Protein AF-A0A4Y9XQF3-F1 (afdb_monomer_lite)

Radius of gyration: 12.04 Å; chains: 1; bounding box: 31×19×31 Å

Structure (mmCIF, N/CA/C/O backbone):
data_AF-A0A4Y9XQF3-F1
#
_entry.id   AF-A0A4Y9XQF3-F1
#
loop_
_atom_site.group_PDB
_atom_site.id
_atom_site.type_symbol
_atom_site.label_atom_id
_atom_site.label_alt_id
_atom_site.label_comp_id
_atom_site.label_asym_id
_atom_site.label_entity_id
_atom_site.label_seq_id
_atom_site.pdbx_PDB_ins_code
_atom_site.Cartn_x
_atom_site.Cartn_y
_atom_site.Cartn_z
_atom_site.occupancy
_atom_site.B_iso_or_equiv
_atom_site.auth_seq_id
_atom_site.auth_comp_id
_atom_site.auth_asym_id
_atom_site.auth_atom_id
_atom_site.pdbx_PDB_model_num
ATOM 1 N N . MET A 1 1 ? -15.144 5.310 0.354 1.00 84.75 1 MET A N 1
ATOM 2 C C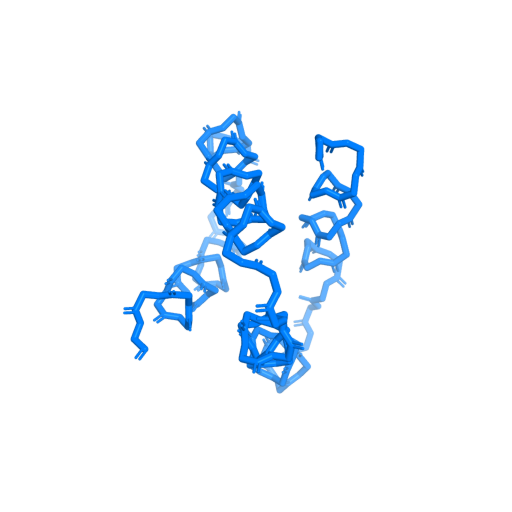A . MET A 1 1 ? -13.709 5.208 0.710 1.00 84.75 1 MET A CA 1
ATOM 3 C C . MET A 1 1 ? -12.794 5.303 -0.517 1.00 84.75 1 MET A C 1
ATOM 5 O O . MET A 1 1 ? -11.601 5.524 -0.362 1.00 84.75 1 MET A O 1
ATOM 9 N N . ASP A 1 2 ? -13.342 5.245 -1.732 1.00 88.75 2 ASP A N 1
ATOM 10 C CA . ASP A 1 2 ? -12.616 5.228 -3.009 1.00 88.75 2 ASP A CA 1
ATOM 11 C C . ASP A 1 2 ? -11.625 6.365 -3.222 1.00 88.75 2 ASP A C 1
ATOM 13 O O . ASP A 1 2 ? -10.503 6.120 -3.647 1.00 88.75 2 ASP A O 1
ATOM 17 N N . LYS A 1 3 ? -12.014 7.613 -2.930 1.00 95.38 3 LYS A N 1
ATOM 18 C CA . LYS A 1 3 ? -11.119 8.767 -3.119 1.00 95.38 3 LYS A CA 1
ATOM 19 C C . LYS A 1 3 ? -9.884 8.674 -2.220 1.00 95.38 3 LYS A C 1
ATOM 21 O O . LYS A 1 3 ? -8.779 8.930 -2.686 1.00 95.38 3 LYS A O 1
ATOM 26 N N . LEU A 1 4 ? -10.083 8.272 -0.961 1.00 96.69 4 LEU A N 1
ATOM 27 C CA . LEU A 1 4 ? -9.003 8.078 0.005 1.00 96.69 4 LEU A CA 1
ATOM 28 C C . LEU A 1 4 ? -8.056 6.980 -0.476 1.00 96.69 4 LEU A C 1
ATOM 30 O O . LEU A 1 4 ? -6.858 7.213 -0.602 1.00 96.69 4 LEU A O 1
ATOM 34 N N . TRP A 1 5 ? -8.599 5.809 -0.806 1.00 97.69 5 TRP A N 1
ATOM 35 C CA . TRP A 1 5 ? -7.775 4.677 -1.215 1.00 97.69 5 TRP A CA 1
ATOM 36 C C . TRP A 1 5 ? -7.099 4.861 -2.562 1.00 97.69 5 TRP A C 1
ATOM 38 O O . TRP A 1 5 ? -5.969 4.418 -2.721 1.00 97.69 5 TRP A O 1
ATOM 48 N N . LYS A 1 6 ? -7.716 5.583 -3.500 1.00 97.12 6 LYS A N 1
ATOM 49 C CA . LYS A 1 6 ? -7.033 6.017 -4.719 1.00 97.12 6 LYS A CA 1
ATOM 50 C C . LYS A 1 6 ? -5.826 6.895 -4.377 1.00 97.12 6 LYS A C 1
ATOM 52 O O . LYS A 1 6 ? -4.744 6.667 -4.903 1.00 97.12 6 LYS A O 1
ATOM 57 N N . GLY A 1 7 ? -5.985 7.849 -3.457 1.00 98.06 7 GLY A N 1
ATOM 58 C CA . GLY A 1 7 ? -4.878 8.669 -2.960 1.00 98.06 7 GLY A CA 1
ATOM 59 C C . GLY A 1 7 ? -3.753 7.835 -2.339 1.00 98.06 7 GLY A C 1
ATOM 60 O O . GLY A 1 7 ? -2.599 7.984 -2.730 1.00 98.06 7 GLY A O 1
ATOM 61 N N . ILE A 1 8 ? -4.087 6.908 -1.436 1.00 97.94 8 ILE A N 1
ATOM 62 C CA . ILE A 1 8 ? -3.115 6.010 -0.788 1.00 97.94 8 ILE A CA 1
ATOM 63 C C . ILE A 1 8 ? -2.417 5.111 -1.818 1.00 97.94 8 ILE A C 1
ATOM 65 O O . ILE A 1 8 ? -1.196 4.972 -1.788 1.00 97.94 8 ILE A O 1
ATOM 69 N N . PHE A 1 9 ? -3.166 4.543 -2.766 1.00 98.31 9 PHE A N 1
ATOM 70 C CA . PHE A 1 9 ? -2.624 3.678 -3.811 1.00 98.31 9 PHE A CA 1
ATOM 71 C C . PHE A 1 9 ? -1.561 4.402 -4.643 1.00 98.31 9 PHE A C 1
ATOM 73 O O . PHE A 1 9 ? -0.473 3.861 -4.841 1.00 98.31 9 PHE A O 1
ATOM 80 N N . TYR A 1 10 ? -1.837 5.637 -5.079 1.00 97.81 10 TYR A N 1
ATOM 81 C CA . TYR A 1 10 ? -0.876 6.430 -5.850 1.00 97.81 10 TYR A CA 1
ATOM 82 C C . TYR A 1 10 ? 0.232 7.053 -4.981 1.00 97.81 10 TYR A C 1
ATOM 84 O O . TYR A 1 10 ? 1.339 7.266 -5.471 1.00 97.81 10 TYR A O 1
ATOM 92 N N . CYS A 1 11 ? 0.008 7.268 -3.683 1.00 97.88 11 CYS A N 1
ATOM 93 C CA . CYS A 1 11 ? 1.084 7.594 -2.741 1.00 97.88 11 CYS A CA 1
ATOM 94 C C . CYS A 1 11 ? 2.109 6.447 -2.665 1.00 97.88 11 CYS A C 1
ATOM 96 O O . CYS A 1 11 ? 3.313 6.659 -2.827 1.00 97.88 11 CYS A O 1
ATOM 98 N N . PHE A 1 12 ? 1.629 5.209 -2.532 1.00 98.12 12 PHE A N 1
ATOM 99 C CA . PHE A 1 12 ? 2.484 4.027 -2.546 1.00 98.12 12 PHE A CA 1
ATOM 100 C C . PHE A 1 12 ? 3.125 3.794 -3.926 1.00 98.12 12 PHE A C 1
ATOM 102 O O . PHE A 1 12 ? 4.294 3.407 -4.018 1.00 98.12 12 PHE A O 1
ATOM 109 N N . TRP A 1 13 ? 2.414 4.119 -5.012 1.00 98.19 13 TRP A N 1
ATOM 110 C CA . TRP A 1 13 ? 2.935 4.081 -6.384 1.00 98.19 13 TRP A CA 1
ATOM 111 C C . TRP A 1 13 ? 4.198 4.932 -6.562 1.00 98.19 13 TRP A C 1
ATOM 113 O O . TRP A 1 13 ? 5.138 4.472 -7.211 1.00 98.19 13 TRP A O 1
ATOM 123 N N . MET A 1 14 ? 4.239 6.121 -5.955 1.00 98.00 14 MET A N 1
ATOM 124 C CA . MET A 1 14 ? 5.361 7.070 -6.044 1.00 98.00 14 MET A CA 1
ATOM 125 C C . MET A 1 14 ? 6.496 6.792 -5.041 1.00 98.00 14 MET A C 1
ATOM 127 O O . MET A 1 14 ? 7.513 7.481 -5.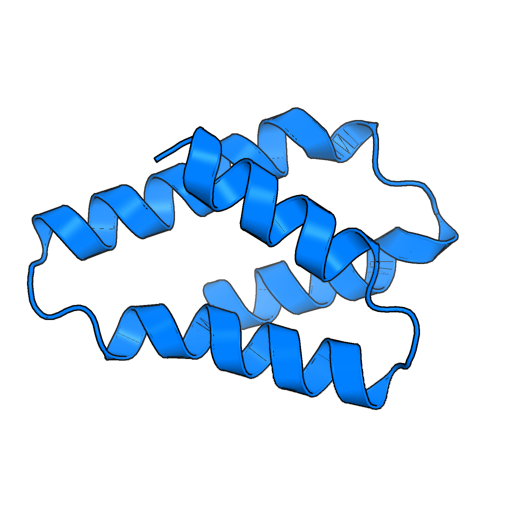048 1.00 98.00 14 MET A O 1
ATOM 131 N N . SER A 1 15 ? 6.355 5.788 -4.169 1.00 96.94 15 SER A N 1
ATOM 132 C CA . SER A 1 15 ? 7.435 5.375 -3.265 1.00 96.94 15 SER A CA 1
ATOM 133 C C . SER A 1 15 ? 8.429 4.458 -3.977 1.00 96.94 15 SER A C 1
ATOM 135 O O . SER A 1 15 ? 8.142 3.280 -4.204 1.00 96.94 15 SER A O 1
ATOM 137 N N . ASP A 1 16 ? 9.609 4.981 -4.309 1.00 95.81 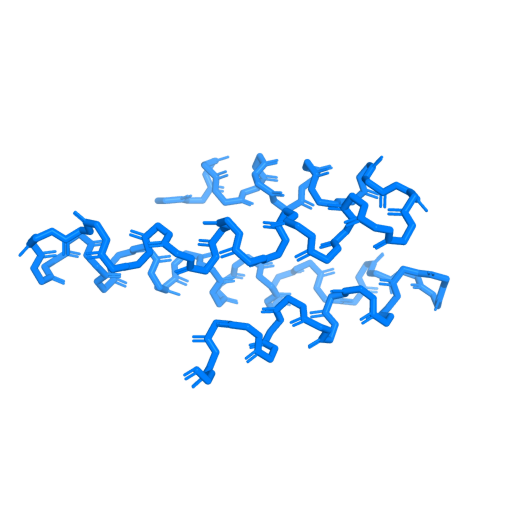16 ASP A N 1
ATOM 138 C CA . ASP A 1 16 ? 10.621 4.249 -5.090 1.00 95.81 16 ASP A CA 1
ATOM 139 C C . ASP A 1 16 ? 11.766 3.663 -4.248 1.00 95.81 16 ASP A C 1
ATOM 141 O O . ASP A 1 16 ? 12.404 2.694 -4.654 1.00 95.81 16 ASP A O 1
ATOM 145 N N . LYS A 1 17 ? 12.028 4.210 -3.054 1.00 97.25 17 LYS A N 1
ATOM 146 C CA . LYS A 1 17 ? 13.116 3.730 -2.188 1.00 97.25 17 LYS A CA 1
ATOM 147 C C . LYS A 1 17 ? 12.674 2.488 -1.396 1.00 97.25 17 LYS A C 1
ATOM 149 O O . LYS A 1 17 ? 11.671 2.585 -0.691 1.00 97.25 17 LYS A O 1
ATOM 154 N N . PRO A 1 18 ? 13.429 1.370 -1.409 1.00 96.88 18 PRO A N 1
ATOM 155 C CA . PRO A 1 18 ? 13.012 0.125 -0.755 1.00 96.88 18 PRO A CA 1
ATOM 156 C C . PRO A 1 18 ? 12.669 0.253 0.735 1.00 96.88 18 PRO A C 1
ATOM 158 O O . PRO A 1 18 ? 11.655 -0.280 1.170 1.00 96.88 18 PRO A O 1
ATOM 161 N N . LEU A 1 19 ? 13.470 0.989 1.515 1.00 97.81 19 LEU A N 1
ATOM 162 C CA . LEU A 1 19 ? 13.192 1.198 2.944 1.00 97.81 19 LEU A CA 1
ATOM 163 C C . LEU A 1 19 ? 11.902 2.000 3.155 1.00 97.81 19 LEU A C 1
ATOM 165 O O . LEU A 1 19 ? 11.051 1.604 3.938 1.00 97.81 19 LEU A O 1
ATOM 169 N N . VAL A 1 20 ? 11.698 3.051 2.355 1.00 97.94 20 VAL A N 1
ATOM 170 C CA . VAL A 1 20 ? 10.474 3.865 2.402 1.00 97.94 20 VAL A CA 1
ATOM 171 C C . VAL A 1 20 ? 9.246 3.029 2.044 1.00 97.94 20 VAL A C 1
ATOM 173 O O . VAL A 1 20 ? 8.207 3.172 2.672 1.00 97.94 20 VAL A O 1
ATOM 176 N N . GLN A 1 21 ? 9.354 2.124 1.066 1.00 98.12 21 GLN A N 1
ATOM 177 C CA . GLN A 1 21 ? 8.261 1.211 0.721 1.00 98.12 21 GLN A CA 1
ATOM 178 C C . GLN A 1 21 ? 7.905 0.285 1.892 1.00 98.12 21 GLN A C 1
ATOM 180 O O . GLN A 1 21 ? 6.725 0.048 2.138 1.00 98.12 21 GLN A O 1
ATOM 185 N N . GLN A 1 22 ? 8.906 -0.252 2.598 1.00 98.00 22 GLN A N 1
ATOM 186 C CA . GLN A 1 22 ? 8.696 -1.149 3.740 1.00 98.00 22 GLN A CA 1
ATOM 187 C C . GLN A 1 22 ? 8.056 -0.423 4.924 1.00 98.00 22 GLN A C 1
ATOM 189 O O . GLN A 1 22 ? 7.083 -0.931 5.494 1.00 98.00 22 GLN A O 1
ATOM 194 N N . ASP A 1 23 ? 8.569 0.761 5.253 1.00 98.25 23 ASP A N 1
ATOM 195 C CA . ASP A 1 23 ? 8.053 1.593 6.337 1.00 98.25 23 ASP A CA 1
ATOM 196 C C . ASP A 1 23 ? 6.622 2.036 6.029 1.00 98.25 23 ASP A C 1
ATOM 198 O O . ASP A 1 23 ? 5.720 1.791 6.827 1.00 98.25 23 ASP A O 1
ATOM 202 N N . LEU A 1 24 ? 6.373 2.557 4.821 1.00 98.19 24 LEU A N 1
ATOM 203 C CA . LEU A 1 24 ? 5.045 3.004 4.405 1.00 98.19 24 LEU A CA 1
ATOM 204 C C . LEU A 1 24 ? 4.031 1.855 4.371 1.00 98.19 24 LEU A C 1
ATOM 206 O O . LEU A 1 24 ? 2.897 2.024 4.806 1.00 98.19 24 LEU A O 1
ATOM 210 N N . ALA A 1 25 ? 4.409 0.667 3.889 1.00 98.19 25 ALA A N 1
ATOM 211 C CA . ALA A 1 25 ? 3.509 -0.488 3.913 1.00 98.19 25 ALA A CA 1
ATOM 212 C C . ALA A 1 25 ? 3.146 -0.906 5.348 1.00 98.19 25 ALA A C 1
ATOM 214 O O . ALA A 1 25 ? 2.012 -1.311 5.603 1.00 98.19 25 ALA A O 1
ATOM 215 N N . THR A 1 26 ? 4.098 -0.795 6.277 1.00 97.75 26 THR A N 1
ATOM 216 C CA . THR A 1 26 ? 3.889 -1.098 7.699 1.00 97.75 26 THR A CA 1
ATOM 217 C C . THR A 1 26 ? 3.012 -0.040 8.365 1.00 97.75 26 THR A C 1
ATOM 219 O O . THR A 1 26 ? 2.081 -0.391 9.084 1.00 97.75 26 THR A O 1
ATOM 222 N N . GLU A 1 27 ? 3.246 1.240 8.078 1.00 97.81 27 GLU A N 1
ATOM 223 C CA . GLU A 1 27 ? 2.436 2.354 8.575 1.00 97.81 27 GLU A CA 1
ATOM 224 C C . GLU A 1 27 ? 0.984 2.246 8.094 1.00 97.81 27 GLU A C 1
ATOM 226 O O . GLU A 1 27 ? 0.058 2.295 8.903 1.00 97.81 27 GLU A O 1
ATOM 231 N N . LEU A 1 28 ? 0.776 2.007 6.793 1.00 97.56 28 LEU A N 1
ATOM 232 C CA . LEU A 1 28 ? -0.557 1.858 6.208 1.00 97.56 28 LEU A CA 1
ATOM 233 C C . LEU A 1 28 ? -1.330 0.682 6.812 1.00 97.56 28 LEU A C 1
ATOM 235 O O . LEU A 1 28 ? -2.516 0.825 7.105 1.00 97.56 28 LEU A O 1
ATOM 239 N N . ALA A 1 29 ? -0.677 -0.464 7.014 1.00 96.81 29 ALA A N 1
ATOM 240 C CA . ALA A 1 29 ? -1.298 -1.603 7.687 1.00 96.81 29 ALA A CA 1
ATOM 241 C C . ALA A 1 29 ? -1.579 -1.302 9.167 1.00 96.81 29 ALA A C 1
ATOM 243 O O . ALA A 1 29 ? -2.642 -1.649 9.678 1.00 96.81 29 ALA A O 1
ATOM 244 N N . GLY A 1 30 ? -0.678 -0.582 9.840 1.00 97.06 30 GLY A N 1
ATOM 245 C CA . GLY A 1 30 ? -0.835 -0.155 11.229 1.00 97.06 30 GLY A CA 1
ATOM 246 C C . GLY A 1 30 ? -2.067 0.721 11.473 1.00 97.06 30 GLY A C 1
ATOM 247 O O . GLY A 1 30 ? -2.646 0.651 12.557 1.00 97.06 30 GLY A O 1
ATOM 248 N N . ILE A 1 31 ? -2.543 1.470 10.467 1.00 96.31 31 ILE A N 1
ATOM 249 C CA . ILE A 1 31 ? -3.791 2.253 10.561 1.00 96.31 31 ILE A CA 1
ATOM 250 C C . ILE A 1 31 ? -4.965 1.362 10.982 1.00 96.31 31 ILE A C 1
ATOM 252 O O . ILE A 1 31 ? -5.782 1.791 11.798 1.00 96.31 31 ILE A O 1
ATOM 256 N N . LEU A 1 32 ? -5.025 0.114 10.503 1.00 94.62 32 LEU A N 1
ATOM 257 C CA . LEU A 1 32 ? -6.078 -0.841 10.864 1.00 94.62 32 LEU A CA 1
ATOM 258 C C . LEU A 1 32 ? -6.202 -1.043 12.377 1.00 94.62 32 LEU A C 1
ATOM 260 O O . LEU A 1 32 ? -7.314 -1.182 12.879 1.00 94.62 32 LEU A O 1
ATOM 264 N N . LEU A 1 33 ? -5.078 -1.010 13.096 1.00 94.38 33 LEU A N 1
ATOM 265 C CA . LEU A 1 33 ? -5.015 -1.215 14.545 1.00 94.38 33 LEU A CA 1
ATOM 266 C C . LEU A 1 33 ? -5.446 0.022 15.341 1.00 94.38 33 LEU A C 1
ATOM 268 O O . LEU A 1 33 ? -5.742 -0.076 16.529 1.00 94.38 33 LEU A O 1
ATOM 272 N N . THR A 1 34 ? -5.485 1.189 14.698 1.00 96.81 34 THR A N 1
ATOM 273 C CA . THR A 1 34 ? -5.892 2.457 15.327 1.00 96.81 34 THR A CA 1
ATOM 274 C C . THR A 1 34 ? -7.391 2.728 15.203 1.00 96.81 34 THR A C 1
ATOM 276 O O . THR A 1 34 ? -7.938 3.557 15.932 1.00 96.81 34 THR A O 1
ATOM 279 N N . ILE A 1 35 ? -8.080 2.031 14.292 1.00 96.31 35 ILE A N 1
ATOM 280 C CA . ILE A 1 35 ? -9.512 2.212 14.058 1.00 96.31 35 ILE A CA 1
ATOM 281 C C . ILE A 1 35 ? -10.311 1.455 15.124 1.00 96.31 35 ILE A C 1
ATOM 283 O O . ILE A 1 35 ? -10.360 0.230 15.138 1.00 96.31 35 ILE A O 1
ATOM 287 N N . THR A 1 36 ? -11.010 2.194 15.984 1.00 96.56 36 THR A N 1
ATOM 288 C CA . THR A 1 36 ? -11.813 1.624 17.082 1.00 96.56 36 THR A CA 1
ATOM 289 C C . THR A 1 36 ? -13.226 1.212 16.665 1.00 96.56 36 THR A C 1
ATOM 291 O O . THR A 1 36 ? -13.826 0.333 17.278 1.00 96.56 36 THR A O 1
ATOM 294 N N . SER A 1 37 ? -13.783 1.835 15.623 1.00 97.88 37 SER A N 1
ATOM 295 C CA . SER A 1 37 ? -15.118 1.507 15.116 1.00 97.88 37 SER A CA 1
ATOM 296 C C . SER A 1 37 ? -15.057 0.342 14.134 1.00 97.88 37 SER A C 1
ATOM 298 O O . SER A 1 37 ? -14.466 0.463 13.060 1.00 97.88 37 SER A O 1
ATOM 300 N N . THR A 1 38 ? -15.763 -0.749 14.438 1.00 97.12 38 THR A N 1
ATOM 301 C CA . THR A 1 38 ? -15.884 -1.916 13.549 1.00 97.12 38 THR A CA 1
ATOM 302 C C . THR A 1 38 ? -16.388 -1.533 12.157 1.00 97.12 38 THR A C 1
ATOM 304 O O . THR A 1 38 ? -15.893 -2.038 11.151 1.00 97.12 38 THR A O 1
ATOM 307 N N . GLN A 1 39 ? -17.345 -0.604 12.066 1.00 97.69 39 GLN A N 1
ATOM 308 C CA . GLN A 1 39 ? -17.869 -0.152 10.776 1.00 97.69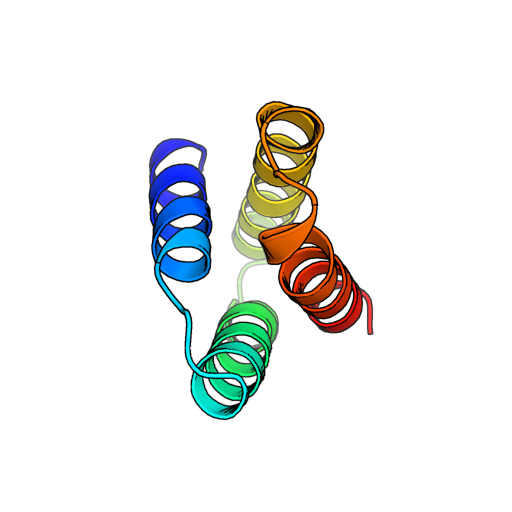 39 GLN A CA 1
ATOM 309 C C . GLN A 1 39 ? -16.802 0.594 9.967 1.00 97.69 39 GLN A C 1
ATOM 311 O O . GLN A 1 39 ? -16.669 0.362 8.765 1.00 97.69 39 GLN A O 1
ATOM 316 N N . ALA A 1 40 ? -16.026 1.465 10.618 1.00 97.12 40 ALA A N 1
ATOM 317 C CA . ALA A 1 40 ? -14.941 2.188 9.965 1.00 97.12 40 ALA A CA 1
ATOM 318 C C . ALA A 1 40 ? -13.812 1.237 9.538 1.00 97.12 40 ALA A C 1
ATOM 320 O O . ALA A 1 40 ? -13.309 1.366 8.424 1.00 97.12 40 ALA A O 1
ATOM 321 N N . PHE A 1 41 ? -13.481 0.247 10.374 1.00 96.94 41 PHE A N 1
ATOM 322 C CA . PHE A 1 41 ? -12.492 -0.786 10.069 1.00 96.94 41 PHE A CA 1
ATOM 323 C C . PHE A 1 41 ? -12.894 -1.565 8.813 1.00 96.94 41 PHE A C 1
ATOM 325 O O . PHE A 1 41 ? -12.130 -1.639 7.851 1.00 96.94 41 PHE A O 1
ATOM 332 N N . LEU A 1 42 ? -14.131 -2.071 8.773 1.00 96.88 42 LEU A N 1
ATOM 333 C CA . LEU A 1 42 ? -14.649 -2.811 7.622 1.00 96.88 42 LEU A CA 1
ATOM 334 C C . LEU A 1 42 ? -14.720 -1.939 6.363 1.00 96.88 42 LEU A C 1
ATOM 336 O O . LEU A 1 42 ? -14.419 -2.420 5.273 1.00 96.88 42 LEU A O 1
ATOM 340 N N . ALA A 1 43 ? -15.091 -0.661 6.489 1.00 97.25 43 ALA A N 1
ATOM 341 C CA . ALA A 1 43 ? -15.116 0.269 5.361 1.00 97.25 43 ALA A CA 1
ATOM 342 C C . ALA A 1 43 ? -13.708 0.556 4.815 1.00 97.25 43 ALA A C 1
ATOM 344 O O . ALA A 1 43 ? -13.524 0.633 3.598 1.00 97.25 43 ALA A O 1
ATOM 345 N N . PHE A 1 44 ? -12.716 0.696 5.697 1.00 97.06 44 PHE A N 1
ATOM 346 C CA . PHE A 1 44 ? -11.325 0.911 5.313 1.00 97.06 44 PHE A CA 1
ATOM 347 C C . PHE A 1 44 ? -10.739 -0.337 4.642 1.00 97.06 44 PHE A C 1
ATOM 349 O O . PHE A 1 44 ? -10.226 -0.225 3.530 1.00 97.06 44 PHE A O 1
ATOM 356 N N . MET A 1 45 ? -10.919 -1.523 5.235 1.00 96.25 45 MET A N 1
ATOM 357 C CA . MET A 1 45 ? -10.518 -2.811 4.645 1.00 96.25 45 MET A CA 1
ATOM 358 C C . MET A 1 45 ? -11.179 -3.069 3.290 1.00 96.25 45 MET A C 1
ATOM 360 O O . MET A 1 45 ? -10.524 -3.502 2.345 1.00 96.25 45 MET A O 1
ATOM 364 N N . ARG A 1 46 ? -12.475 -2.775 3.157 1.00 97.38 46 ARG A N 1
ATOM 365 C CA . ARG A 1 46 ? -13.183 -2.898 1.878 1.00 97.38 46 ARG A CA 1
ATOM 366 C C . ARG A 1 46 ? -12.566 -1.992 0.813 1.00 97.38 46 ARG A C 1
ATOM 368 O O . ARG A 1 46 ? -12.283 -2.459 -0.285 1.00 97.38 46 ARG A O 1
ATOM 375 N N . GLY A 1 47 ? -12.302 -0.730 1.151 1.00 97.69 47 GLY A N 1
ATOM 376 C CA . GLY A 1 47 ? -11.705 0.220 0.213 1.00 97.69 47 GLY A CA 1
ATOM 377 C C . GLY A 1 47 ? -10.292 -0.169 -0.246 1.00 97.69 47 GLY A C 1
ATOM 378 O O . GLY A 1 47 ? -9.957 0.073 -1.410 1.00 97.69 47 GLY A O 1
ATOM 379 N N . PHE A 1 48 ? -9.501 -0.809 0.627 1.00 97.81 48 PHE A N 1
ATOM 380 C CA . PHE A 1 48 ? -8.198 -1.388 0.280 1.00 97.81 48 PHE A CA 1
ATOM 381 C C . PHE A 1 48 ? -8.344 -2.427 -0.833 1.00 97.81 48 PHE A C 1
ATOM 383 O O . PHE A 1 48 ? -7.709 -2.310 -1.884 1.00 97.81 48 PHE A O 1
ATOM 390 N N . TRP A 1 49 ? -9.212 -3.420 -0.622 1.00 97.81 49 TRP A N 1
ATOM 391 C CA . TRP A 1 49 ? -9.408 -4.515 -1.570 1.00 97.81 49 TRP A CA 1
ATOM 392 C C . TRP A 1 49 ? -10.037 -4.048 -2.879 1.00 97.81 49 TRP A C 1
ATOM 394 O O . TRP A 1 49 ? -9.536 -4.394 -3.945 1.00 97.81 49 TRP A O 1
ATOM 404 N N . GLU A 1 50 ? -11.080 -3.218 -2.818 1.00 98.25 50 GLU A N 1
ATOM 405 C CA . GLU A 1 50 ? -11.744 -2.676 -4.011 1.00 98.25 50 GLU A CA 1
ATOM 406 C C . GLU A 1 50 ? -10.766 -1.885 -4.887 1.00 98.25 50 GLU A C 1
ATOM 408 O O . GLU A 1 50 ? -10.744 -2.056 -6.106 1.00 98.25 50 GLU A O 1
ATOM 413 N N . THR A 1 51 ? -9.911 -1.057 -4.278 1.00 98.38 51 THR A N 1
ATOM 414 C CA . THR A 1 51 ? -8.910 -0.284 -5.027 1.00 98.38 51 THR A CA 1
ATOM 415 C C . THR A 1 51 ? -7.799 -1.177 -5.565 1.00 98.38 51 THR A C 1
ATOM 417 O O . THR A 1 51 ? -7.431 -1.042 -6.727 1.00 98.38 51 THR A O 1
ATOM 420 N N . THR A 1 52 ? -7.300 -2.119 -4.762 1.00 97.81 52 THR A N 1
ATOM 421 C CA . THR A 1 52 ? -6.247 -3.051 -5.190 1.00 97.81 52 THR A CA 1
ATOM 422 C C . THR A 1 52 ? -6.699 -3.876 -6.391 1.00 97.81 52 THR A C 1
ATOM 424 O O . THR A 1 52 ? -5.968 -3.946 -7.371 1.00 97.81 52 THR A O 1
ATOM 427 N N . VAL A 1 53 ? -7.915 -4.433 -6.361 1.00 98.06 53 VAL A N 1
ATOM 428 C CA . VAL A 1 53 ? -8.482 -5.205 -7.480 1.00 98.06 53 VAL A CA 1
ATOM 429 C C . VAL A 1 53 ? -8.692 -4.326 -8.712 1.00 98.06 53 VAL A C 1
ATOM 431 O O . VAL A 1 53 ? -8.326 -4.730 -9.815 1.00 98.06 53 VAL A O 1
ATOM 434 N N . ARG A 1 54 ? -9.248 -3.120 -8.540 1.00 97.81 54 ARG A N 1
ATOM 435 C CA . ARG A 1 54 ? -9.516 -2.193 -9.650 1.00 97.81 54 ARG A CA 1
ATOM 436 C C . ARG A 1 54 ? -8.246 -1.791 -10.399 1.00 97.81 54 ARG A C 1
ATOM 438 O O . ARG A 1 54 ? -8.266 -1.727 -11.624 1.00 97.81 54 ARG A O 1
ATOM 445 N N . GLU A 1 55 ? -7.163 -1.512 -9.680 1.00 97.88 55 GLU A N 1
ATOM 446 C CA . GLU A 1 55 ? -5.920 -1.000 -10.268 1.00 97.88 55 GLU A CA 1
ATOM 447 C C . GLU A 1 55 ? -4.907 -2.118 -10.602 1.00 97.88 55 GLU A C 1
ATOM 449 O O . GLU A 1 55 ? -3.898 -1.838 -11.245 1.00 97.88 55 GLU A O 1
ATOM 454 N N . TRP A 1 56 ? -5.160 -3.378 -10.209 1.00 97.75 56 TRP A N 1
ATOM 455 C CA . TRP A 1 56 ? -4.183 -4.480 -10.265 1.00 97.75 56 TRP A CA 1
ATOM 456 C C . TRP A 1 56 ? -3.531 -4.660 -11.638 1.00 97.75 56 TRP A C 1
ATOM 458 O O . TRP A 1 56 ? -2.310 -4.713 -11.753 1.00 97.75 56 TRP A O 1
ATOM 468 N N . ASN A 1 57 ? -4.347 -4.695 -12.695 1.00 97.81 57 ASN A N 1
ATOM 469 C CA . ASN A 1 57 ? -3.872 -4.879 -14.069 1.00 97.81 57 ASN A CA 1
ATOM 470 C C . ASN A 1 57 ? -3.057 -3.684 -14.594 1.00 97.81 57 ASN A C 1
ATOM 472 O O . ASN A 1 57 ? -2.367 -3.814 -15.601 1.00 97.81 57 ASN A O 1
ATOM 476 N N . GLY A 1 58 ? -3.158 -2.522 -13.944 1.00 97.69 58 GLY A N 1
ATOM 477 C CA . GLY A 1 58 ? -2.382 -1.331 -14.279 1.00 97.69 58 GLY A CA 1
ATOM 478 C C . GLY A 1 58 ? -0.992 -1.308 -13.645 1.00 97.69 58 GLY A C 1
ATOM 479 O O . GLY A 1 58 ? -0.177 -0.477 -14.035 1.00 97.69 58 GLY A O 1
ATOM 480 N N . ILE A 1 59 ? -0.702 -2.193 -12.685 1.00 98.31 59 ILE A N 1
ATOM 481 C CA . ILE A 1 59 ? 0.601 -2.253 -12.020 1.00 98.31 59 ILE A CA 1
ATOM 482 C C . ILE A 1 59 ? 1.613 -2.900 -12.965 1.00 98.31 59 ILE A C 1
ATOM 484 O O . ILE A 1 59 ? 1.492 -4.066 -13.337 1.00 98.31 59 ILE A O 1
ATOM 488 N N . ASP A 1 60 ? 2.644 -2.150 -13.343 1.00 97.44 60 ASP A N 1
ATOM 489 C CA . ASP A 1 60 ? 3.722 -2.684 -14.163 1.00 97.44 60 ASP A CA 1
ATOM 490 C C . ASP A 1 60 ? 4.680 -3.577 -13.357 1.00 97.44 60 ASP A C 1
ATOM 492 O O . ASP A 1 60 ? 4.768 -3.528 -12.124 1.00 97.44 60 ASP A O 1
ATOM 496 N N . ARG A 1 61 ? 5.469 -4.371 -14.087 1.00 97.44 61 ARG A N 1
ATOM 497 C CA . ARG A 1 61 ? 6.380 -5.373 -13.523 1.00 97.44 61 ARG A CA 1
ATOM 498 C C . ARG A 1 61 ? 7.352 -4.811 -12.479 1.00 97.44 61 ARG A C 1
ATOM 500 O O . ARG A 1 61 ? 7.681 -5.528 -11.542 1.00 97.44 61 ARG A O 1
ATOM 507 N N . LEU A 1 62 ? 7.824 -3.569 -12.620 1.00 97.06 62 LEU A N 1
ATOM 508 C CA . LEU A 1 62 ? 8.823 -2.993 -11.707 1.00 97.06 62 LEU A CA 1
ATOM 509 C C . LEU A 1 62 ? 8.219 -2.576 -10.361 1.00 97.06 62 LEU A C 1
ATOM 511 O O . LEU A 1 62 ? 8.945 -2.415 -9.383 1.00 97.06 62 LEU A O 1
ATOM 515 N N . ARG A 1 63 ? 6.896 -2.396 -10.301 1.00 98.12 63 ARG A N 1
ATOM 516 C CA . ARG A 1 63 ? 6.171 -2.007 -9.084 1.00 98.12 63 ARG A CA 1
ATOM 517 C C . ARG A 1 63 ? 5.500 -3.187 -8.394 1.00 98.12 63 ARG A C 1
ATOM 519 O O . ARG A 1 63 ? 5.044 -3.037 -7.263 1.00 98.12 63 ARG A O 1
ATOM 526 N N . MET A 1 64 ? 5.437 -4.345 -9.043 1.00 97.88 64 MET A N 1
ATOM 527 C CA . MET A 1 64 ? 4.605 -5.443 -8.569 1.00 97.88 64 MET A CA 1
ATOM 528 C C . MET A 1 64 ? 5.012 -5.946 -7.174 1.00 97.88 64 MET A C 1
ATOM 530 O O . MET A 1 64 ? 4.161 -6.129 -6.302 1.00 97.88 64 MET A O 1
ATOM 534 N N . ASP A 1 65 ? 6.317 -6.065 -6.922 1.00 98.19 65 ASP A N 1
ATOM 535 C CA . ASP A 1 65 ? 6.845 -6.595 -5.660 1.00 98.19 65 ASP A CA 1
ATOM 536 C C . ASP A 1 65 ? 6.426 -5.767 -4.439 1.00 98.19 65 ASP A C 1
ATOM 538 O O . ASP A 1 65 ? 6.033 -6.326 -3.410 1.00 98.19 65 ASP A O 1
ATOM 542 N N . LYS A 1 66 ? 6.427 -4.429 -4.545 1.00 97.81 66 LYS A N 1
ATOM 543 C CA . LYS A 1 66 ? 6.005 -3.580 -3.422 1.00 97.81 66 LYS A CA 1
ATOM 544 C C . LYS A 1 66 ? 4.514 -3.723 -3.126 1.00 97.81 66 LYS A C 1
ATOM 546 O O . LYS A 1 66 ? 4.125 -3.684 -1.962 1.00 97.81 66 LYS A O 1
ATOM 551 N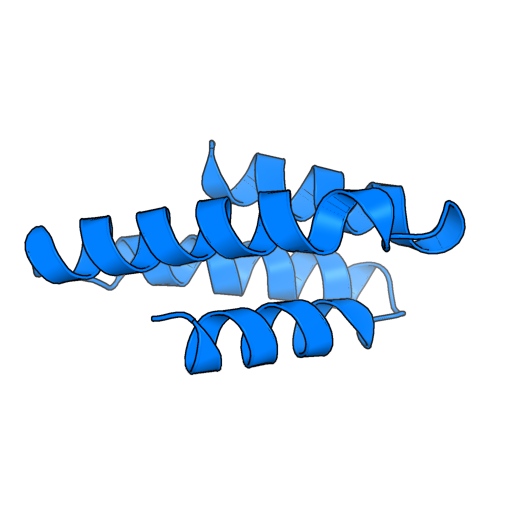 N . TYR A 1 67 ? 3.674 -3.935 -4.138 1.00 98.31 67 TYR A N 1
ATOM 552 C CA . TYR A 1 67 ? 2.242 -4.160 -3.922 1.00 98.31 67 TYR A CA 1
ATOM 553 C C . TYR A 1 67 ? 1.957 -5.554 -3.353 1.00 98.31 67 TYR A C 1
ATOM 555 O O . TYR A 1 67 ? 1.093 -5.676 -2.486 1.00 98.31 67 TYR A O 1
ATOM 563 N N . TYR A 1 68 ? 2.726 -6.584 -3.725 1.00 98.19 68 TYR A N 1
ATOM 564 C CA . TYR A 1 68 ? 2.670 -7.874 -3.025 1.00 98.19 68 TYR A CA 1
ATOM 565 C C . TYR A 1 68 ? 3.051 -7.743 -1.547 1.00 98.19 68 TYR A C 1
ATOM 567 O O . TYR A 1 68 ? 2.393 -8.327 -0.683 1.00 98.19 68 TYR A O 1
ATOM 575 N N . MET A 1 69 ? 4.084 -6.956 -1.238 1.00 98.25 69 MET A N 1
ATOM 576 C CA . MET A 1 69 ? 4.458 -6.656 0.143 1.00 98.25 69 MET A CA 1
ATOM 577 C C . MET A 1 69 ? 3.342 -5.915 0.891 1.00 98.25 69 MET A C 1
ATOM 579 O O . MET A 1 69 ? 3.035 -6.290 2.021 1.00 98.25 69 MET A O 1
ATOM 583 N N . LEU A 1 70 ? 2.716 -4.908 0.273 1.00 98.25 70 LEU A N 1
ATOM 584 C CA . LEU A 1 70 ? 1.599 -4.173 0.870 1.00 98.25 70 LEU A CA 1
ATOM 585 C C . LEU A 1 70 ? 0.434 -5.111 1.215 1.00 98.25 70 LEU A C 1
ATOM 587 O O . LEU A 1 70 ? -0.045 -5.097 2.344 1.00 98.25 70 LEU A O 1
ATOM 591 N N . VAL A 1 71 ? 0.036 -5.984 0.284 1.00 98.19 71 VAL A N 1
ATOM 592 C CA . VAL A 1 71 ? -1.002 -6.999 0.532 1.00 98.19 71 VAL A CA 1
ATOM 593 C C . VAL A 1 71 ? -0.620 -7.905 1.700 1.00 98.19 71 VAL A C 1
ATOM 595 O O . VAL A 1 71 ? -1.435 -8.134 2.589 1.00 98.19 71 VAL A O 1
ATOM 598 N N . ARG A 1 72 ? 0.634 -8.367 1.757 1.00 98.00 72 ARG A N 1
ATOM 599 C CA . ARG A 1 72 ? 1.117 -9.197 2.868 1.00 98.00 72 ARG A CA 1
ATOM 600 C C . ARG A 1 72 ? 1.028 -8.478 4.218 1.00 98.00 72 ARG A C 1
ATOM 602 O O . ARG A 1 72 ? 0.702 -9.126 5.203 1.00 98.00 72 ARG A O 1
ATOM 609 N N . ARG A 1 73 ? 1.305 -7.171 4.275 1.00 96.88 73 ARG A N 1
ATOM 610 C CA . ARG A 1 73 ? 1.195 -6.366 5.507 1.00 96.88 73 ARG A CA 1
ATOM 611 C C . ARG A 1 73 ? -0.248 -6.160 5.969 1.00 96.88 73 ARG A C 1
ATOM 613 O O . ARG A 1 73 ? -0.460 -6.003 7.156 1.00 96.88 73 ARG A O 1
ATOM 620 N N . PHE A 1 74 ? -1.218 -6.160 5.057 1.00 96.38 74 PHE A N 1
ATOM 621 C CA . PHE A 1 74 ? -2.641 -6.016 5.398 1.00 96.38 74 PHE A CA 1
ATOM 622 C C . PHE A 1 74 ? -3.305 -7.327 5.841 1.00 96.38 74 PHE A C 1
ATOM 624 O O . PHE A 1 74 ? -4.353 -7.292 6.481 1.00 96.38 74 PHE A O 1
ATOM 631 N N . VAL A 1 75 ? -2.739 -8.472 5.452 1.00 93.62 75 VAL A N 1
ATOM 632 C CA . VAL A 1 75 ? -3.300 -9.804 5.740 1.00 93.62 75 VAL A CA 1
ATOM 633 C C . VAL A 1 75 ? -2.679 -10.448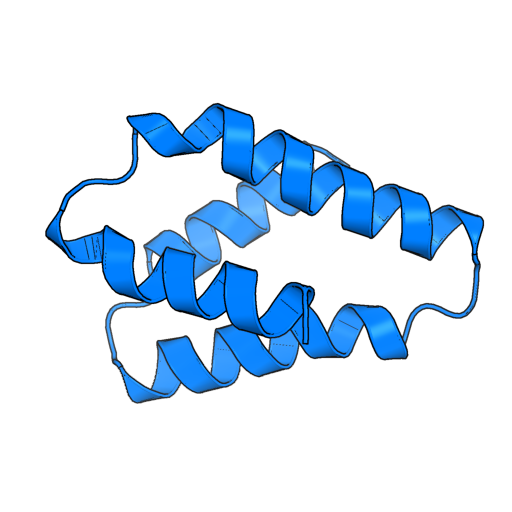 6.984 1.00 93.62 75 VAL A C 1
ATOM 635 O O . VAL A 1 75 ? -3.360 -11.231 7.645 1.00 93.62 75 VAL A O 1
ATOM 638 N N . ASN A 1 76 ? -1.416 -10.135 7.290 1.00 87.56 76 ASN A N 1
ATOM 639 C CA . ASN A 1 76 ? -0.680 -10.657 8.447 1.00 87.56 76 ASN A CA 1
ATOM 640 C C . ASN A 1 76 ? -0.726 -9.687 9.625 1.00 87.56 76 ASN A C 1
ATOM 642 O O . ASN A 1 76 ? -0.890 -10.176 10.761 1.00 87.56 76 ASN A O 1
#

Organism: NCBI:txid205917

Sequence (76 aa):
MDKLWKGIFYCFWMSDKPLVQQDLATELAGILLTITSTQAFLAFMRGFWETTVREWNGIDRLRMDKYYMLVRRFVN

Foldseek 3Di:
DQVVLVVLVVVLVPDDDPVSLLVSLLVLLCVLVVDPDPVVSVVSVVNNVVNCVVCVVVDDPVSNVSVVVSVVSNVD

pLDDT: mean 97.0, std 2.25, range [84.75, 98.38]

InterPro domains:
  IPR010301 Ribosomal RNA processing protein 1 [PF05997] (1-76)
  IPR010301 Ribosomal RNA processing protein 1 [PTHR13026] (3-76)

Secondary structure (DSSP, 8-state):
-HHHHHHHHHHHHT--SHHHHHHHHHHHHHHHHH---HHHHHHHHHHHHHHHHHHGGG--TTTHHHHHHHHHHHH-